Protein AF-A0A947A7R2-F1 (afdb_monomer_lite)

Foldseek 3Di:
DADDLLRLLLLLLVLVCVCPVVPDRDPVSVVVSVVSCVVNVHDPVSNVVSVVDDNVSSVVSLVPDDVVVVVVVVVD

Secondary structure (DSSP, 8-state):
-PPPHHHHHHHHHHHHHHHTTTS---HHHHHHHHHHHHHHT--HHHHHHHHHS-HHHHHHHHHHS-HHHHHHHH--

Radius of gyration: 11.86 Å; chains: 1; bounding box: 28×26×30 Å

Structure (mmCIF, N/CA/C/O backbone):
data_AF-A0A947A7R2-F1
#
_entry.id   AF-A0A947A7R2-F1
#
loop_
_atom_site.group_PDB
_atom_site.id
_atom_site.type_symbol
_atom_site.label_atom_id
_atom_site.label_alt_id
_atom_site.label_comp_id
_atom_site.label_asym_id
_atom_site.label_entity_id
_atom_site.label_seq_id
_atom_site.pdbx_PDB_ins_code
_atom_site.Cartn_x
_atom_site.Cartn_y
_atom_site.Cartn_z
_atom_site.occupancy
_atom_site.B_iso_or_equiv
_atom_site.auth_seq_id
_atom_site.auth_comp_id
_atom_site.auth_asym_id
_atom_site.auth_atom_id
_atom_site.pdbx_PDB_model_num
ATOM 1 N N . MET A 1 1 ? 13.439 -7.515 -6.491 1.00 60.34 1 MET A N 1
ATOM 2 C CA . MET A 1 1 ? 12.768 -6.529 -7.373 1.00 60.34 1 MET A CA 1
ATOM 3 C C . MET A 1 1 ? 12.712 -5.182 -6.668 1.00 60.34 1 MET A C 1
ATOM 5 O O . MET A 1 1 ? 12.471 -5.171 -5.470 1.00 60.34 1 MET A O 1
ATOM 9 N N . LYS A 1 2 ? 12.943 -4.062 -7.367 1.00 68.00 2 LYS A N 1
ATOM 10 C CA . LYS A 1 2 ? 12.700 -2.718 -6.813 1.00 68.00 2 LYS A CA 1
ATOM 11 C C . LYS A 1 2 ? 11.345 -2.210 -7.302 1.00 68.00 2 LYS A C 1
ATOM 13 O O . LYS A 1 2 ? 11.110 -2.172 -8.510 1.00 68.00 2 LYS A O 1
ATOM 18 N N . TYR A 1 3 ? 10.482 -1.846 -6.360 1.00 75.94 3 TYR A N 1
ATOM 19 C CA . TYR A 1 3 ? 9.241 -1.126 -6.621 1.00 75.94 3 TYR A CA 1
ATOM 20 C C . TYR A 1 3 ? 9.500 0.376 -6.503 1.00 75.94 3 TYR A C 1
ATOM 22 O O . TYR A 1 3 ? 10.161 0.817 -5.558 1.00 75.94 3 TYR A O 1
ATOM 30 N N . ASN A 1 4 ? 8.990 1.152 -7.452 1.00 84.06 4 ASN A N 1
ATOM 31 C CA . ASN A 1 4 ? 9.024 2.608 -7.406 1.00 84.06 4 ASN A CA 1
ATOM 32 C C . ASN A 1 4 ? 8.015 3.136 -6.379 1.00 84.06 4 ASN A C 1
ATOM 34 O O . ASN A 1 4 ? 7.122 2.416 -5.941 1.00 84.06 4 ASN A O 1
ATOM 38 N N . LEU A 1 5 ? 8.136 4.409 -6.003 1.00 82.44 5 LEU A N 1
ATOM 39 C CA . LEU A 1 5 ? 7.259 5.025 -5.003 1.00 82.44 5 LEU A CA 1
ATOM 40 C C . LEU A 1 5 ? 5.770 4.879 -5.365 1.00 82.44 5 LEU A C 1
ATOM 42 O O . LEU A 1 5 ? 4.984 4.440 -4.535 1.00 82.44 5 LEU A O 1
ATOM 46 N N . ALA A 1 6 ? 5.415 5.156 -6.624 1.00 83.62 6 ALA A N 1
ATOM 47 C CA . ALA A 1 6 ? 4.052 5.003 -7.134 1.00 83.62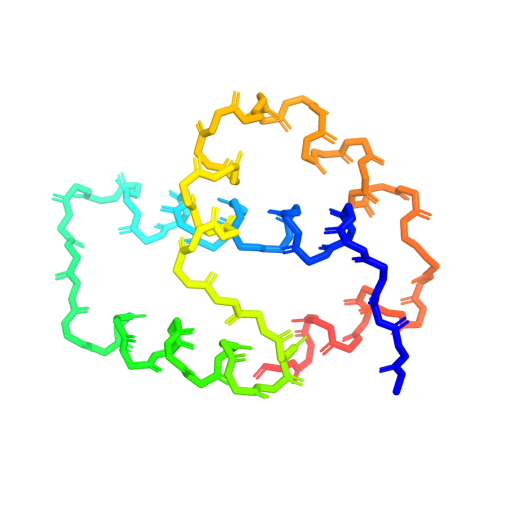 6 ALA A CA 1
ATOM 48 C C . ALA A 1 6 ? 3.552 3.554 -7.022 1.00 83.62 6 ALA A C 1
ATOM 50 O O . ALA A 1 6 ? 2.439 3.306 -6.571 1.00 83.62 6 ALA A O 1
ATOM 51 N N . GLU A 1 7 ? 4.396 2.588 -7.383 1.00 83.12 7 GLU A N 1
ATOM 52 C CA . GLU A 1 7 ? 4.081 1.163 -7.286 1.00 83.12 7 GLU A CA 1
ATOM 53 C C . GLU A 1 7 ? 3.814 0.746 -5.833 1.00 83.12 7 GLU A C 1
ATOM 55 O O . GLU A 1 7 ? 2.832 0.061 -5.566 1.00 83.12 7 GLU A O 1
ATOM 60 N N . LYS A 1 8 ? 4.643 1.205 -4.887 1.00 85.06 8 LYS A N 1
ATOM 61 C CA . LYS A 1 8 ? 4.435 0.957 -3.453 1.00 85.06 8 LYS A CA 1
ATOM 62 C C . LYS A 1 8 ? 3.136 1.591 -2.958 1.00 85.06 8 LYS A C 1
ATOM 64 O O . LYS A 1 8 ? 2.378 0.930 -2.262 1.00 85.06 8 LYS A O 1
ATOM 69 N N . LEU A 1 9 ? 2.866 2.837 -3.351 1.00 85.88 9 LEU A N 1
ATOM 70 C CA . LEU A 1 9 ? 1.639 3.556 -2.997 1.00 85.88 9 LEU A CA 1
ATOM 71 C C . LEU A 1 9 ? 0.397 2.794 -3.452 1.00 85.88 9 LEU A C 1
ATOM 73 O O . LEU A 1 9 ? -0.533 2.614 -2.673 1.00 85.88 9 LEU A O 1
ATOM 77 N N . ALA A 1 10 ? 0.407 2.303 -4.689 1.00 86.94 10 ALA A N 1
ATOM 78 C CA . ALA A 1 10 ? -0.719 1.574 -5.247 1.00 86.94 10 ALA A CA 1
ATOM 79 C C . ALA A 1 10 ? -0.947 0.221 -4.548 1.00 86.94 10 ALA A C 1
ATOM 81 O O . ALA A 1 10 ? -2.085 -0.135 -4.261 1.00 86.94 10 ALA A O 1
ATOM 82 N N . ILE A 1 11 ? 0.122 -0.508 -4.203 1.00 84.56 11 ILE A N 1
ATOM 83 C CA . ILE A 1 11 ? 0.015 -1.764 -3.437 1.00 84.56 11 ILE A CA 1
ATOM 84 C C . ILE A 1 11 ? -0.590 -1.500 -2.056 1.00 84.56 11 ILE A C 1
ATOM 86 O O . ILE A 1 11 ? -1.536 -2.170 -1.654 1.00 84.56 11 ILE A O 1
ATOM 90 N N . VAL A 1 12 ? -0.065 -0.499 -1.346 1.00 85.44 12 VAL A N 1
ATOM 91 C CA . VAL A 1 12 ? -0.531 -0.142 -0.002 1.00 85.44 12 VAL A CA 1
ATOM 92 C C . VAL A 1 12 ? -1.978 0.323 -0.030 1.00 85.44 12 VAL A C 1
ATOM 94 O O . VAL A 1 12 ? -2.753 -0.098 0.817 1.00 85.44 12 VAL A O 1
ATOM 97 N N . LYS A 1 13 ? -2.364 1.138 -1.017 1.00 87.12 13 LYS A N 1
ATOM 98 C CA . LYS A 1 13 ? -3.748 1.585 -1.198 1.00 87.12 13 LYS A CA 1
ATOM 99 C C . LYS A 1 13 ? -4.682 0.408 -1.451 1.00 87.12 13 LYS A C 1
ATOM 101 O O . LYS A 1 13 ? -5.706 0.311 -0.788 1.00 87.12 13 L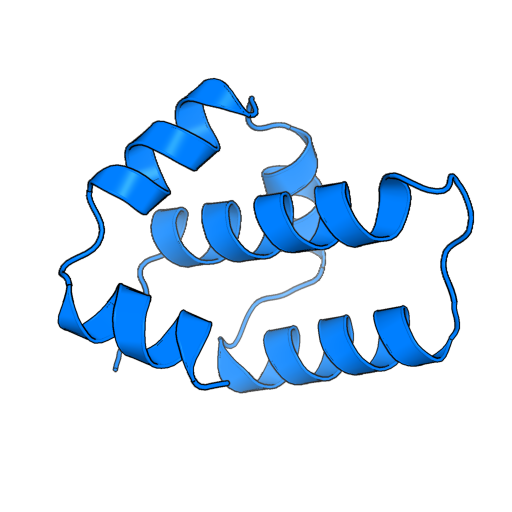YS A O 1
ATOM 106 N N . ALA A 1 14 ? -4.315 -0.493 -2.361 1.00 85.00 14 ALA A N 1
ATOM 107 C CA . ALA A 1 14 ? -5.125 -1.668 -2.657 1.00 85.00 14 ALA A CA 1
ATOM 108 C C . ALA A 1 14 ? -5.328 -2.546 -1.415 1.00 85.00 14 ALA A C 1
ATOM 110 O O . ALA A 1 14 ? -6.447 -2.964 -1.145 1.00 85.00 14 ALA A O 1
ATOM 111 N N . ILE A 1 15 ? -4.271 -2.775 -0.633 1.00 82.62 15 ILE A N 1
ATOM 112 C CA . ILE A 1 15 ? -4.355 -3.572 0.596 1.00 82.62 15 ILE A CA 1
ATOM 113 C C . ILE A 1 15 ? -5.150 -2.835 1.681 1.00 82.62 15 ILE A C 1
ATOM 115 O O . ILE A 1 15 ? -6.026 -3.440 2.280 1.00 82.62 15 ILE A O 1
ATOM 119 N N . ASP A 1 16 ? -4.918 -1.537 1.901 1.00 83.62 16 ASP A N 1
ATOM 120 C CA . ASP A 1 16 ? -5.681 -0.729 2.870 1.00 83.62 16 ASP A CA 1
ATOM 121 C C . ASP A 1 16 ? -7.175 -0.664 2.509 1.00 83.62 16 ASP A C 1
ATOM 123 O O . ASP A 1 16 ? -8.012 -0.670 3.405 1.00 83.62 16 ASP A O 1
ATOM 127 N N . GLU A 1 17 ? -7.529 -0.639 1.219 1.00 83.44 17 GLU A N 1
ATOM 128 C CA . GLU A 1 17 ? -8.925 -0.725 0.765 1.00 83.44 17 GLU A CA 1
ATOM 129 C C . GLU A 1 17 ? -9.539 -2.105 1.000 1.00 83.44 17 GLU A C 1
ATOM 131 O O . GLU A 1 17 ? -10.702 -2.172 1.387 1.00 83.44 17 GLU A O 1
ATOM 136 N N . VAL A 1 18 ? -8.779 -3.186 0.802 1.00 82.69 18 VAL A N 1
ATOM 137 C CA . VAL A 1 18 ? -9.244 -4.555 1.079 1.00 82.69 18 VAL A CA 1
ATOM 138 C C . VAL A 1 18 ? -9.438 -4.768 2.580 1.00 82.69 18 VAL A C 1
ATOM 140 O O . VAL A 1 18 ? -10.498 -5.228 2.973 1.00 82.69 18 VAL A O 1
ATOM 143 N N . ILE A 1 19 ? -8.479 -4.343 3.404 1.00 82.88 19 ILE A N 1
ATOM 144 C CA . ILE A 1 19 ? -8.538 -4.408 4.876 1.00 82.88 19 ILE A CA 1
ATOM 145 C C . ILE A 1 19 ? -9.716 -3.602 5.438 1.00 82.88 19 ILE A C 1
ATOM 147 O O . ILE A 1 19 ? -10.248 -3.890 6.495 1.00 82.88 19 ILE A O 1
ATOM 151 N N . ARG A 1 20 ? -10.108 -2.515 4.769 1.00 81.19 20 ARG A N 1
ATOM 152 C CA . ARG A 1 20 ? -11.197 -1.647 5.241 1.00 81.19 20 ARG A CA 1
ATOM 153 C C . ARG A 1 20 ? -12.554 -2.004 4.651 1.00 81.19 20 ARG A C 1
ATOM 155 O O . ARG A 1 20 ? -13.533 -1.339 4.995 1.00 81.19 20 ARG A O 1
ATOM 162 N N . VAL A 1 21 ? -12.628 -2.982 3.747 1.00 82.25 21 VAL A N 1
ATOM 163 C CA . VAL A 1 21 ? -13.855 -3.279 2.993 1.00 82.25 21 VAL A CA 1
ATOM 164 C C . VAL A 1 21 ? -14.971 -3.810 3.891 1.00 82.25 21 VAL A C 1
ATOM 166 O O . VAL A 1 21 ? -16.145 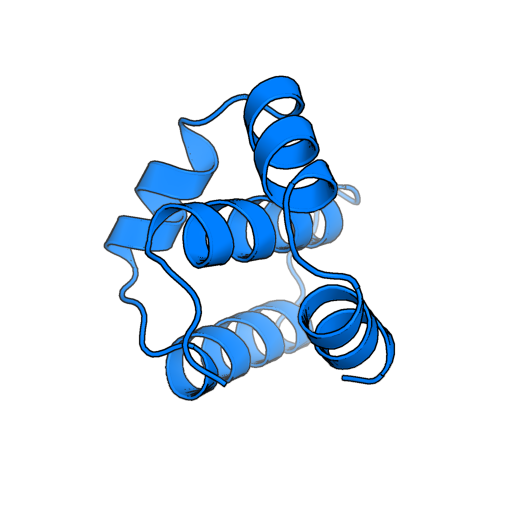-3.542 3.645 1.00 82.25 21 VAL A O 1
ATOM 169 N N . ASP A 1 22 ? -14.604 -4.528 4.946 1.00 76.50 22 ASP A N 1
ATOM 170 C CA . ASP A 1 22 ? -15.492 -5.101 5.959 1.00 76.50 22 ASP A CA 1
ATOM 171 C C . ASP A 1 22 ? -15.740 -4.149 7.146 1.00 76.50 22 ASP A C 1
ATOM 173 O O . ASP A 1 22 ? -16.553 -4.437 8.028 1.00 76.50 22 ASP A O 1
ATOM 177 N N . GLY A 1 23 ? -15.075 -2.989 7.151 1.00 77.44 23 GLY A N 1
ATOM 178 C CA . GLY A 1 23 ? -15.162 -1.980 8.200 1.00 77.44 23 GLY A CA 1
ATOM 179 C C . GLY A 1 23 ? -14.481 -2.366 9.517 1.00 77.44 23 GLY A C 1
ATOM 180 O O . GLY A 1 23 ? -14.596 -1.599 10.477 1.00 77.44 23 GLY A O 1
ATOM 181 N N . GLN A 1 24 ? -13.771 -3.496 9.585 1.00 80.31 24 GLN A N 1
ATOM 182 C CA . GLN A 1 24 ? -13.071 -3.963 10.780 1.00 80.31 24 GLN A CA 1
ATOM 183 C C . GLN A 1 24 ? -11.621 -4.275 10.440 1.00 80.31 24 GLN A C 1
ATOM 185 O O . GLN A 1 24 ? -11.343 -5.112 9.609 1.00 80.31 24 GLN A O 1
ATOM 190 N N . VAL A 1 25 ? -10.687 -3.611 11.120 1.00 80.12 25 VAL A N 1
ATOM 191 C CA . VAL A 1 25 ? -9.263 -3.897 10.928 1.00 80.12 25 VAL A CA 1
ATOM 192 C C . VAL A 1 25 ? -8.834 -4.941 11.946 1.00 80.12 25 VAL A C 1
ATOM 194 O O . VAL A 1 25 ? -8.720 -4.632 13.138 1.00 80.12 25 VAL A O 1
ATOM 197 N N . ASP A 1 26 ? -8.561 -6.151 11.478 1.00 83.19 26 ASP A N 1
ATOM 198 C CA . ASP A 1 26 ? -8.090 -7.238 12.321 1.00 83.19 26 ASP A CA 1
ATOM 199 C C . ASP A 1 26 ? -6.597 -7.079 12.665 1.00 83.19 26 ASP A C 1
ATOM 201 O O . ASP A 1 26 ? -5.788 -6.573 11.876 1.00 83.19 26 ASP A O 1
ATOM 205 N N . PRO A 1 27 ? -6.154 -7.550 13.844 1.00 82.25 27 PRO A N 1
ATOM 206 C CA . PRO A 1 27 ? -4.747 -7.477 14.232 1.00 82.25 27 PRO A CA 1
ATOM 207 C C . PRO A 1 27 ? -3.822 -8.237 13.264 1.00 82.25 27 PRO A C 1
ATOM 209 O O . PRO A 1 27 ? -2.684 -7.810 13.058 1.00 82.25 27 PRO A O 1
ATOM 212 N N . GLY A 1 28 ? -4.309 -9.309 12.627 1.00 81.75 28 GLY A N 1
ATOM 213 C CA . GLY A 1 28 ? -3.571 -10.041 11.590 1.00 81.75 28 GLY A CA 1
ATOM 214 C C . GLY A 1 28 ? -3.338 -9.217 10.319 1.00 81.75 28 GLY A C 1
ATOM 215 O O . GLY A 1 28 ? -2.276 -9.303 9.705 1.00 81.75 28 GLY A O 1
ATOM 216 N N . GLU A 1 29 ? -4.273 -8.339 9.965 1.00 80.19 29 GLU A N 1
ATOM 217 C CA . GLU A 1 29 ? -4.147 -7.447 8.811 1.00 80.19 29 GLU A CA 1
ATOM 218 C C . GLU A 1 29 ? -3.146 -6.320 9.068 1.00 80.19 29 GLU A C 1
ATOM 220 O O . GLU A 1 29 ? -2.368 -5.943 8.189 1.00 80.19 29 GLU A O 1
ATOM 225 N N . ILE A 1 30 ? -3.099 -5.815 10.304 1.00 81.69 30 ILE A N 1
ATOM 226 C CA . ILE A 1 30 ? -2.071 -4.861 10.736 1.00 81.69 30 ILE A CA 1
ATOM 2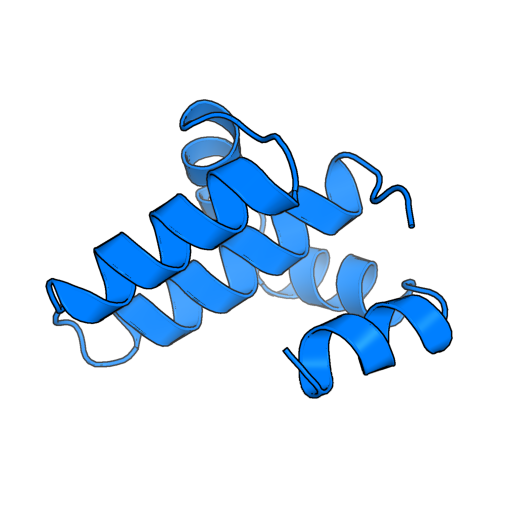27 C C . ILE A 1 30 ? -0.684 -5.507 10.673 1.00 81.69 30 ILE A C 1
ATOM 229 O O . ILE A 1 30 ? 0.295 -4.846 10.308 1.00 81.69 30 ILE A O 1
ATOM 233 N N . GLU A 1 31 ? -0.577 -6.782 11.041 1.00 84.38 31 GLU A N 1
ATOM 234 C CA . GLU A 1 31 ? 0.679 -7.523 10.970 1.00 84.38 31 GLU A CA 1
ATOM 235 C C . GLU A 1 31 ? 1.127 -7.744 9.520 1.00 84.38 31 GLU A C 1
ATOM 237 O O . GLU A 1 31 ? 2.280 -7.448 9.195 1.00 84.38 31 GLU A O 1
ATOM 242 N N . LEU A 1 32 ? 0.202 -8.112 8.628 1.00 81.69 32 LEU A N 1
ATOM 243 C CA . LEU A 1 32 ? 0.441 -8.175 7.184 1.00 81.69 32 LEU A CA 1
ATOM 244 C C . LEU A 1 32 ? 0.924 -6.822 6.638 1.00 81.69 32 LEU A C 1
ATOM 246 O O . LEU A 1 32 ? 1.929 -6.751 5.925 1.00 81.69 32 LEU A O 1
ATOM 250 N N . LEU A 1 33 ? 0.263 -5.725 7.021 1.00 81.50 33 LEU A N 1
ATOM 251 C CA . LEU A 1 33 ? 0.647 -4.377 6.607 1.00 81.50 33 LEU A CA 1
ATOM 252 C C . LEU A 1 33 ? 2.069 -4.033 7.079 1.00 81.50 33 LEU A C 1
ATOM 254 O O . LEU A 1 33 ? 2.864 -3.502 6.304 1.00 81.50 33 LEU A O 1
ATOM 258 N N . LYS A 1 34 ? 2.430 -4.381 8.323 1.00 83.12 34 LYS A N 1
ATOM 259 C CA . LYS A 1 34 ? 3.792 -4.196 8.860 1.00 83.12 34 LYS A CA 1
ATOM 260 C C . LYS A 1 34 ? 4.833 -5.036 8.121 1.00 83.12 34 LYS A C 1
ATOM 262 O O . LYS A 1 34 ? 5.938 -4.550 7.869 1.00 83.12 34 LYS A O 1
ATOM 267 N N . GLN A 1 35 ? 4.513 -6.279 7.767 1.00 84.50 35 GLN A N 1
ATOM 268 C CA . GLN A 1 35 ? 5.409 -7.123 6.976 1.00 84.50 35 GLN A CA 1
ATOM 269 C C . GLN A 1 35 ? 5.635 -6.529 5.586 1.00 84.50 35 GLN A C 1
ATOM 271 O O . GLN A 1 35 ? 6.781 -6.429 5.140 1.00 84.50 35 GLN A O 1
ATOM 276 N N . LEU A 1 36 ? 4.576 -6.032 4.943 1.00 80.50 36 LEU A N 1
ATOM 277 C CA . LEU A 1 36 ? 4.692 -5.310 3.681 1.00 80.50 36 LEU A CA 1
ATOM 278 C C . LEU A 1 36 ? 5.545 -4.046 3.817 1.00 80.50 36 LEU A C 1
ATOM 280 O O . LEU A 1 36 ? 6.400 -3.814 2.962 1.00 80.50 36 LEU A O 1
ATOM 284 N N . MET A 1 37 ? 5.367 -3.260 4.886 1.00 81.00 37 MET A N 1
ATOM 285 C CA . MET A 1 37 ? 6.196 -2.079 5.179 1.00 81.00 37 MET A CA 1
ATOM 286 C C . MET A 1 37 ? 7.684 -2.424 5.208 1.00 81.00 37 MET A C 1
ATOM 288 O O . MET A 1 37 ? 8.494 -1.721 4.599 1.00 81.00 37 MET A O 1
ATOM 292 N N . MET A 1 38 ? 8.046 -3.535 5.856 1.00 83.12 38 MET A N 1
ATOM 293 C CA . MET A 1 38 ? 9.428 -4.014 5.903 1.00 83.12 38 MET A CA 1
ATOM 294 C C . MET A 1 38 ? 9.917 -4.518 4.540 1.00 83.12 38 MET A C 1
ATOM 296 O O . MET A 1 38 ? 11.016 -4.161 4.111 1.00 83.12 38 MET A O 1
ATOM 300 N N . LEU A 1 39 ? 9.103 -5.304 3.832 1.00 81.50 39 LEU A N 1
ATOM 301 C CA . LEU A 1 39 ? 9.479 -5.939 2.565 1.00 81.50 39 LEU A CA 1
ATOM 302 C C . LEU A 1 39 ? 9.645 -4.919 1.434 1.00 81.50 39 LEU A C 1
ATOM 304 O O . LEU A 1 39 ? 10.628 -4.938 0.690 1.00 81.50 39 LEU A O 1
ATOM 308 N N . LEU A 1 40 ? 8.701 -3.990 1.321 1.00 78.12 40 LEU A N 1
ATOM 309 C CA . LEU A 1 40 ? 8.729 -2.921 0.329 1.00 78.12 40 LEU A CA 1
ATOM 310 C C . LEU A 1 40 ? 9.544 -1.708 0.805 1.00 78.12 40 LEU A C 1
ATOM 312 O O . LEU A 1 40 ? 9.772 -0.802 -0.000 1.00 78.12 40 LEU A O 1
ATOM 316 N N . LYS A 1 41 ? 10.020 -1.683 2.059 1.00 80.12 41 LYS A N 1
ATOM 317 C CA . LYS A 1 41 ? 10.760 -0.568 2.678 1.00 80.12 41 LYS A CA 1
ATOM 318 C C . LYS A 1 41 ? 10.035 0.767 2.478 1.00 80.12 41 LYS A C 1
ATOM 320 O O . LYS A 1 41 ? 10.486 1.602 1.685 1.00 80.12 41 LYS A O 1
ATOM 325 N N . PHE A 1 42 ? 8.876 0.919 3.114 1.00 76.81 42 PHE A N 1
ATOM 326 C CA . PHE A 1 42 ? 8.120 2.174 3.139 1.00 76.81 42 PHE A CA 1
ATOM 327 C C . PHE A 1 42 ? 7.628 2.519 4.545 1.00 76.81 42 PHE A C 1
ATOM 329 O O . PHE A 1 42 ? 7.363 1.642 5.365 1.00 76.81 42 PHE A O 1
ATOM 336 N N . ASP A 1 43 ? 7.488 3.817 4.789 1.00 77.94 43 ASP A N 1
ATOM 337 C CA . ASP A 1 43 ? 7.086 4.387 6.070 1.00 77.94 43 ASP A CA 1
ATOM 338 C C . ASP A 1 43 ? 5.581 4.645 6.156 1.00 77.94 43 ASP A C 1
ATOM 340 O O . ASP A 1 43 ? 4.860 4.631 5.156 1.00 77.94 43 ASP A O 1
ATOM 344 N N . ARG A 1 44 ? 5.103 4.946 7.370 1.00 76.62 44 ARG A N 1
ATOM 345 C CA . ARG A 1 44 ? 3.689 5.268 7.630 1.00 76.62 44 ARG A CA 1
ATOM 346 C C . ARG A 1 44 ? 3.175 6.435 6.786 1.00 76.62 44 ARG A C 1
ATOM 348 O O . ARG A 1 44 ? 2.022 6.399 6.374 1.00 76.62 44 ARG A O 1
ATOM 355 N N . GLY A 1 45 ? 4.031 7.402 6.454 1.00 80.50 45 GLY A N 1
ATOM 356 C CA . GLY A 1 45 ? 3.660 8.506 5.563 1.00 80.50 45 GLY A CA 1
ATOM 357 C C . GLY A 1 45 ? 3.213 8.026 4.178 1.00 80.50 45 GLY A C 1
ATOM 358 O O . GLY A 1 45 ? 2.339 8.628 3.569 1.00 80.50 45 GLY A O 1
ATOM 359 N N . LEU A 1 46 ? 3.725 6.884 3.707 1.00 80.44 46 LEU A N 1
ATOM 360 C CA . LEU A 1 46 ? 3.301 6.298 2.438 1.00 80.44 46 LEU A CA 1
ATOM 361 C C . LEU A 1 46 ? 1.886 5.707 2.521 1.00 80.44 46 LEU A C 1
ATOM 363 O O . LEU A 1 46 ? 1.184 5.695 1.520 1.00 80.44 46 LEU A O 1
ATOM 367 N N . ILE A 1 47 ? 1.445 5.259 3.703 1.00 80.50 47 ILE A N 1
ATOM 368 C CA . ILE A 1 47 ? 0.060 4.815 3.944 1.00 80.50 47 ILE A CA 1
ATOM 369 C C . ILE A 1 47 ? -0.889 6.016 3.887 1.00 80.50 47 ILE A C 1
ATOM 371 O O . ILE A 1 47 ? -1.957 5.943 3.283 1.00 80.50 47 ILE A O 1
ATOM 375 N N . GLU A 1 48 ? -0.499 7.141 4.485 1.00 82.94 48 GLU A N 1
ATOM 376 C CA . GLU A 1 48 ? -1.297 8.369 4.440 1.00 82.94 48 GLU A CA 1
ATOM 377 C C . GLU A 1 48 ? -1.411 8.917 3.014 1.00 82.94 48 GLU A C 1
ATOM 379 O O . GLU A 1 48 ? -2.501 9.275 2.575 1.00 82.94 48 GLU A O 1
ATOM 384 N N . GLU A 1 49 ? -0.311 8.918 2.262 1.00 83.81 49 GLU A N 1
ATOM 385 C CA . GLU A 1 49 ? -0.288 9.291 0.844 1.00 83.81 49 GLU A CA 1
ATOM 386 C C . GLU A 1 49 ? -1.105 8.310 -0.014 1.00 83.81 49 GLU A C 1
ATOM 388 O O . GLU A 1 49 ? -1.876 8.729 -0.878 1.00 83.81 49 GLU A O 1
ATOM 393 N N . ALA A 1 50 ? -1.017 7.006 0.271 1.00 84.06 50 ALA A N 1
ATOM 394 C CA . ALA A 1 50 ? -1.820 5.976 -0.382 1.00 84.06 50 ALA A CA 1
ATOM 395 C C . ALA A 1 50 ? -3.324 6.209 -0.165 1.00 84.06 50 ALA A C 1
ATOM 397 O O . ALA A 1 50 ? -4.122 5.981 -1.066 1.00 84.06 50 ALA A O 1
ATOM 398 N N . ARG A 1 51 ? -3.740 6.724 0.996 1.00 81.81 51 ARG A N 1
ATOM 399 C CA . ARG A 1 51 ? -5.150 7.063 1.246 1.00 81.81 51 ARG A CA 1
ATOM 400 C C . ARG A 1 51 ? -5.637 8.291 0.480 1.00 81.81 51 ARG A C 1
ATOM 402 O O . ARG A 1 51 ? -6.839 8.384 0.242 1.00 81.81 51 ARG A O 1
ATOM 409 N N . LYS A 1 52 ? -4.739 9.204 0.096 1.00 85.69 52 LYS A N 1
ATOM 410 C CA . LYS A 1 52 ? -5.077 10.416 -0.671 1.00 85.69 52 LYS A CA 1
ATOM 411 C C . LYS A 1 52 ? -5.266 10.145 -2.163 1.00 85.69 52 LYS A C 1
ATOM 413 O O . LYS A 1 52 ? -6.028 10.862 -2.804 1.00 85.69 52 LYS A O 1
ATOM 418 N N . ILE A 1 53 ? -4.584 9.141 -2.716 1.00 84.38 53 ILE A N 1
ATOM 419 C CA . ILE A 1 53 ? -4.738 8.772 -4.130 1.00 84.38 53 ILE A CA 1
ATOM 420 C C . ILE A 1 53 ? -6.087 8.095 -4.382 1.00 84.38 53 ILE A C 1
ATOM 422 O O . ILE A 1 53 ? -6.597 7.321 -3.566 1.00 84.38 53 ILE A O 1
ATOM 426 N N . THR A 1 54 ? -6.669 8.366 -5.549 1.00 85.06 54 THR A N 1
ATOM 427 C CA . THR A 1 54 ? -7.937 7.738 -5.930 1.00 85.06 54 THR A CA 1
ATOM 428 C C . THR A 1 54 ? -7.739 6.286 -6.364 1.00 85.06 54 THR A C 1
ATOM 430 O O . THR A 1 54 ? -6.722 5.926 -6.960 1.00 85.06 54 THR A O 1
ATOM 433 N N . ALA A 1 55 ? -8.756 5.443 -6.150 1.00 80.81 55 ALA A N 1
ATOM 434 C CA . ALA A 1 55 ? -8.751 4.050 -6.613 1.00 80.81 55 ALA A CA 1
ATOM 435 C C . ALA A 1 55 ? -8.466 3.936 -8.127 1.00 80.81 55 ALA A C 1
ATOM 437 O O . ALA A 1 55 ? -7.828 2.990 -8.586 1.00 80.81 55 ALA A O 1
ATOM 438 N N . LYS A 1 56 ? -8.872 4.944 -8.911 1.00 83.44 56 LYS A N 1
ATOM 439 C CA . LYS A 1 56 ? -8.619 5.022 -10.356 1.00 83.44 56 LYS A CA 1
ATOM 440 C C . LYS A 1 56 ? -7.130 5.192 -10.681 1.00 83.44 56 LYS A C 1
ATOM 442 O O . LYS A 1 56 ? -6.622 4.497 -11.560 1.00 83.44 56 LYS A O 1
ATOM 447 N N . GLU A 1 57 ? -6.430 6.067 -9.962 1.00 83.19 57 GLU A N 1
ATOM 448 C CA . GLU A 1 57 ? -4.979 6.255 -10.097 1.00 83.19 57 GLU A CA 1
ATOM 449 C C . GLU A 1 57 ? -4.216 5.019 -9.621 1.00 83.19 57 GLU A C 1
ATOM 451 O O . GLU A 1 57 ? -3.324 4.534 -10.316 1.00 83.19 57 GLU A O 1
ATOM 456 N N . CYS A 1 58 ? -4.634 4.447 -8.490 1.00 84.88 58 CYS A N 1
ATOM 457 C CA . CYS A 1 58 ? -4.106 3.186 -7.980 1.00 84.88 58 CYS A CA 1
ATOM 458 C C . CYS A 1 58 ? -4.200 2.074 -9.042 1.00 84.88 58 CYS A C 1
ATOM 460 O O . CYS A 1 58 ? -3.196 1.448 -9.389 1.00 84.88 58 CYS A O 1
ATOM 462 N N . MET A 1 59 ? -5.377 1.891 -9.652 1.00 82.62 59 MET A N 1
ATOM 463 C CA . MET A 1 59 ? -5.571 0.919 -10.729 1.00 82.62 59 MET A CA 1
ATOM 464 C C . MET A 1 59 ? -4.731 1.217 -11.972 1.00 82.62 59 MET A C 1
ATOM 466 O O . MET A 1 59 ? -4.283 0.273 -12.619 1.00 82.62 59 MET A O 1
ATOM 470 N N . MET A 1 60 ? -4.509 2.483 -12.335 1.00 86.19 60 MET A N 1
ATOM 471 C CA . MET A 1 60 ? -3.626 2.832 -13.456 1.00 86.19 60 MET A CA 1
ATOM 472 C C . MET A 1 60 ? -2.180 2.420 -13.179 1.00 86.19 60 MET A C 1
ATOM 474 O O . MET A 1 60 ? -1.542 1.813 -14.040 1.00 86.19 60 MET A O 1
ATOM 478 N N . ILE A 1 61 ? -1.689 2.675 -11.966 1.00 85.38 61 ILE A N 1
ATOM 479 C CA . ILE A 1 61 ? -0.334 2.304 -11.551 1.00 85.38 61 ILE A CA 1
ATOM 480 C C . ILE A 1 61 ? -0.184 0.781 -11.498 1.00 85.38 61 ILE A C 1
ATOM 482 O O . ILE A 1 61 ? 0.768 0.232 -12.055 1.00 85.38 61 ILE A O 1
ATOM 486 N N . LEU A 1 62 ? -1.154 0.081 -10.899 1.00 81.00 62 LEU A N 1
ATOM 487 C CA . LEU A 1 62 ? -1.181 -1.380 -10.887 1.00 81.00 62 LEU A CA 1
ATOM 488 C C . LEU A 1 62 ? -1.264 -1.929 -12.310 1.00 81.00 62 LEU A C 1
ATOM 490 O O . LEU A 1 62 ? -0.540 -2.855 -12.647 1.00 81.00 62 LEU A O 1
ATOM 494 N N . LYS A 1 63 ? -2.083 -1.361 -13.201 1.00 81.94 63 LYS A N 1
ATOM 495 C CA . LYS A 1 63 ? -2.146 -1.797 -14.605 1.00 81.94 63 LYS A CA 1
ATOM 496 C C . LYS A 1 63 ? -0.814 -1.606 -15.328 1.00 81.94 63 LYS A C 1
ATOM 498 O O . LYS A 1 63 ? -0.437 -2.517 -16.060 1.00 81.94 63 LYS A O 1
ATOM 503 N N . GLY A 1 64 ? -0.108 -0.509 -15.055 1.00 81.75 64 GLY A N 1
ATOM 504 C CA . GLY A 1 64 ? 1.207 -0.189 -15.613 1.00 81.75 64 GLY A CA 1
ATOM 505 C C . GLY A 1 64 ? 2.377 -1.010 -15.058 1.00 81.75 64 GLY A C 1
ATOM 506 O O . GLY A 1 64 ? 3.462 -0.965 -15.635 1.00 81.75 64 GLY A O 1
ATOM 507 N N . MET A 1 65 ? 2.189 -1.782 -13.979 1.00 79.75 65 MET A N 1
ATOM 508 C CA . MET A 1 65 ? 3.239 -2.668 -13.469 1.00 79.75 65 MET A CA 1
ATOM 509 C C . MET A 1 65 ? 3.599 -3.767 -14.478 1.00 79.75 65 MET A C 1
ATOM 511 O O . MET A 1 65 ? 2.698 -4.426 -15.016 1.00 79.75 65 MET A O 1
ATOM 515 N N . PRO A 1 66 ? 4.900 -4.058 -14.661 1.00 80.56 66 PRO A N 1
ATOM 516 C CA . PRO A 1 66 ? 5.336 -5.183 -15.472 1.00 80.56 66 PRO A CA 1
ATOM 517 C C . PRO A 1 66 ? 4.863 -6.509 -14.852 1.00 80.56 66 PRO A C 1
ATOM 519 O O . PRO A 1 66 ? 4.811 -6.671 -13.629 1.00 80.56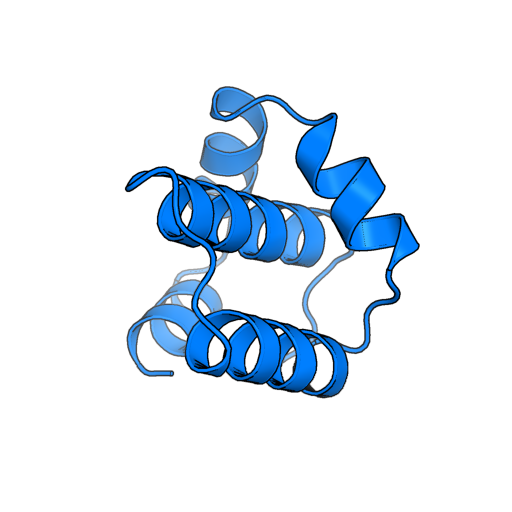 66 PRO A O 1
ATOM 522 N N . GLY A 1 67 ? 4.481 -7.464 -15.707 1.00 76.38 67 GLY A N 1
ATOM 523 C CA . GLY A 1 67 ? 3.769 -8.684 -15.299 1.00 76.38 67 GLY A CA 1
ATOM 524 C C . GLY A 1 67 ? 4.499 -9.526 -14.250 1.00 76.38 67 GLY A C 1
ATOM 525 O O . GLY A 1 67 ? 3.864 -10.103 -13.376 1.00 76.38 67 GLY A O 1
ATOM 526 N N . ASN A 1 68 ? 5.830 -9.516 -14.265 1.00 77.81 68 ASN A N 1
ATOM 527 C CA . ASN A 1 68 ? 6.675 -10.168 -13.266 1.00 77.81 68 ASN A CA 1
ATOM 528 C C . ASN A 1 68 ? 6.474 -9.605 -11.843 1.00 77.81 68 ASN A C 1
ATOM 530 O O . ASN A 1 68 ? 6.420 -10.375 -10.889 1.00 77.81 68 ASN A O 1
ATOM 534 N N . LYS A 1 69 ? 6.316 -8.284 -11.690 1.00 76.31 69 LYS A N 1
ATOM 535 C CA . LYS A 1 69 ? 6.025 -7.643 -10.396 1.00 76.31 69 LYS A CA 1
ATOM 536 C C . LYS A 1 69 ? 4.604 -7.938 -9.919 1.00 76.31 69 LYS A C 1
ATOM 538 O O . LYS A 1 69 ? 4.409 -8.213 -8.743 1.00 76.31 69 LYS A O 1
ATOM 543 N N . LYS A 1 70 ? 3.624 -7.946 -10.830 1.00 75.19 70 LYS A N 1
ATOM 544 C CA . LYS A 1 70 ? 2.247 -8.376 -10.514 1.00 75.19 70 LYS A CA 1
ATOM 545 C C . LYS A 1 70 ? 2.196 -9.808 -10.016 1.00 75.19 70 LYS A C 1
ATOM 547 O O . LYS A 1 70 ? 1.526 -10.086 -9.033 1.00 75.19 70 LYS A O 1
ATOM 552 N N . HIS A 1 71 ? 2.904 -10.702 -10.697 1.00 75.56 71 HIS A N 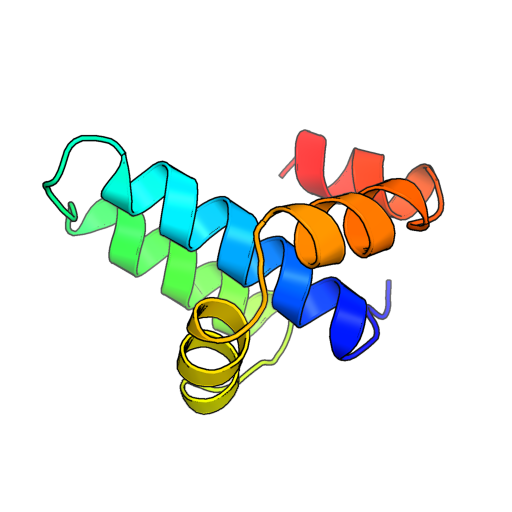1
ATOM 553 C CA . HIS A 1 71 ? 2.932 -12.106 -10.319 1.00 75.56 71 HIS A CA 1
ATOM 554 C C . HIS A 1 71 ? 3.552 -12.287 -8.930 1.00 75.56 71 HIS A C 1
ATOM 556 O O . HIS A 1 71 ? 3.015 -13.022 -8.115 1.00 75.56 71 HIS A O 1
ATOM 562 N N . ALA A 1 72 ? 4.615 -11.538 -8.621 1.00 76.88 72 ALA A N 1
ATOM 563 C CA . ALA A 1 72 ? 5.216 -11.540 -7.291 1.00 76.88 72 ALA A CA 1
ATOM 564 C C . ALA A 1 72 ? 4.271 -11.032 -6.188 1.00 76.88 72 ALA A C 1
ATOM 566 O O . ALA A 1 72 ? 4.437 -11.440 -5.050 1.00 76.88 72 ALA A O 1
ATOM 567 N N . LEU A 1 73 ? 3.306 -10.161 -6.504 1.00 72.12 73 LEU A N 1
ATOM 568 C CA . LEU A 1 73 ? 2.266 -9.729 -5.562 1.00 72.12 73 LEU A CA 1
ATOM 569 C C . LEU A 1 73 ? 1.134 -10.748 -5.425 1.00 72.12 73 LEU A C 1
ATOM 571 O O . LEU A 1 73 ? 0.557 -10.859 -4.357 1.00 72.12 73 LEU A O 1
ATOM 575 N N . ALA A 1 74 ? 0.808 -11.468 -6.499 1.00 72.56 74 ALA A N 1
ATOM 576 C CA . ALA A 1 74 ? -0.252 -12.475 -6.498 1.00 72.56 74 ALA A CA 1
ATOM 577 C C . ALA A 1 74 ? 0.162 -13.800 -5.835 1.00 72.56 74 ALA A C 1
ATOM 579 O O . ALA A 1 74 ? -0.700 -14.582 -5.453 1.00 72.56 74 ALA A O 1
ATOM 580 N N . VAL A 1 75 ? 1.468 -14.070 -5.764 1.00 70.38 75 VAL A N 1
ATOM 581 C CA . VAL A 1 75 ? 2.054 -15.295 -5.188 1.00 70.38 75 VAL A CA 1
ATOM 582 C C . VAL A 1 75 ? 2.579 -15.064 -3.760 1.00 70.38 75 VAL A C 1
ATOM 584 O O . VAL A 1 75 ? 3.036 -16.008 -3.120 1.00 70.38 75 VAL A O 1
ATOM 587 N N . MET A 1 76 ? 2.542 -13.818 -3.274 1.00 60.00 76 MET A N 1
ATOM 588 C CA . MET A 1 76 ? 2.890 -13.462 -1.892 1.00 60.00 76 MET A CA 1
ATOM 589 C C . MET A 1 76 ? 1.740 -13.807 -0.952 1.00 60.00 76 MET A C 1
ATOM 591 O O . MET A 1 76 ? 2.051 -14.272 0.164 1.00 60.00 76 MET A O 1
#

Sequence (76 aa):
MKYNLAEKLAIVKAIDEVIRVDGQVDPGEIELLKQLMMLLKFDRGLIEEARKITAKECMMILKGMPGNKKHALAVM

pLDDT: mean 80.59, std 5.05, range [60.0, 87.12]